Protein AF-A0A3M1IL14-F1 (afdb_monomer)

Solvent-accessible surface area (backbone atoms only — not comparable to full-atom values): 8555 Å² total; per-residue (Å²): 128,77,65,49,51,73,67,54,33,52,51,50,54,54,58,46,39,41,70,36,54,54,51,48,52,54,51,51,51,52,48,63,74,44,19,88,78,49,58,75,66,21,55,36,73,76,36,74,67,42,44,52,55,49,48,57,53,50,50,48,53,40,40,18,45,41,27,70,78,64,58,65,48,46,62,54,66,52,81,49,63,41,83,90,32,47,64,33,58,53,18,33,55,44,79,85,54,51,96,89,44,54,58,49,24,58,59,5,21,37,88,73,9,21,38,40,46,19,37,53,43,55,44,39,43,55,48,68,59,48,50,60,53,53,50,51,52,49,48,53,54,47,49,66,53,46,50,54,50,68,72,58,43,85,80,79,77,121

Radius of gyration: 21.78 Å; Cα contacts (8 Å, |Δi|>4): 182; chains: 1; bounding box: 49×48×63 Å

Nearest PDB structures (foldseek):
  8jgv-assembly1_B  TM=1.665E-01  e=8.472E+00  Mus musculus

Sequence (158 aa):
MEPLSTIEIVGRILYQLTPVWISMAVVFTASITFKRRLGIYGRIFDSRIGMIGFALVTFWVFTAFYSGAFDLIATHDPLSQVSGMKNKVPGTPMRGATEADYPYFLLGGDNLGRDVFSRVVLGSGIVLSIAPLATLFGYIVGITLGLPAGYLGGKFDT

Mean predicted aligned error: 5.84 Å

Foldseek 3Di:
DDFDDPVVLVVVLVVLCVQLVVVLVVCVVVLQVCLVVPPPSSVLVVDPVSNVVVSVLSSLVRLQCCCPVPVSRAQDDQPDAAPPQEPFAARDFGDPDDPPGRGGLSRGAYRRRGRPRNCVSNVSNVCNVVVVVVVVVVCVVCCVVVVCCVVVVPPVVD

pLDDT: mean 91.51, std 7.7, range [55.56, 97.81]

Secondary structure (DSSP, 8-state):
-PPPPHHHHHHHHHHHTHHHHHHHHHHHHHHHHTGGGSTTGGGGGGSHHHHHHHHHHHHHHHHHHHHHHS--S-SS-TT---TT-TTPPTTEEPTT--TTS-SEETT-B-TTS-BHHHHHHHHHHHHHHHHHHHHHHHHHHHHHHHHHHHHSTTSS--

Structure (mmCIF, N/CA/C/O backbone):
data_AF-A0A3M1IL14-F1
#
_entry.id   AF-A0A3M1IL14-F1
#
loop_
_atom_site.group_PDB
_atom_site.id
_atom_site.type_symbol
_atom_site.label_atom_id
_atom_site.label_alt_id
_atom_site.label_comp_id
_atom_site.label_asym_id
_atom_site.label_entity_id
_atom_site.label_seq_id
_atom_site.pdbx_PDB_ins_code
_atom_site.Cartn_x
_atom_site.Cartn_y
_atom_site.Cartn_z
_atom_site.occupancy
_atom_site.B_iso_or_equiv
_atom_site.auth_seq_id
_atom_site.auth_comp_id
_atom_site.auth_asym_id
_atom_site.auth_atom_id
_atom_site.pdbx_PDB_model_num
ATOM 1 N N . MET A 1 1 ? 14.151 -1.793 -26.969 1.00 77.06 1 MET A N 1
ATOM 2 C CA . MET A 1 1 ? 12.729 -1.825 -26.575 1.00 77.06 1 MET A CA 1
ATOM 3 C C . MET A 1 1 ? 12.269 -0.390 -26.438 1.00 77.06 1 MET A C 1
ATOM 5 O O . MET A 1 1 ? 13.027 0.405 -25.892 1.00 77.06 1 MET A O 1
ATOM 9 N N . GLU A 1 2 ? 11.098 -0.061 -26.970 1.00 85.19 2 GLU A N 1
ATOM 10 C CA . GLU A 1 2 ? 10.494 1.265 -26.799 1.00 85.19 2 GLU A CA 1
ATOM 11 C C . GLU A 1 2 ? 9.931 1.425 -25.373 1.00 85.19 2 GLU A C 1
ATOM 13 O O . GLU A 1 2 ? 9.596 0.413 -24.740 1.00 85.19 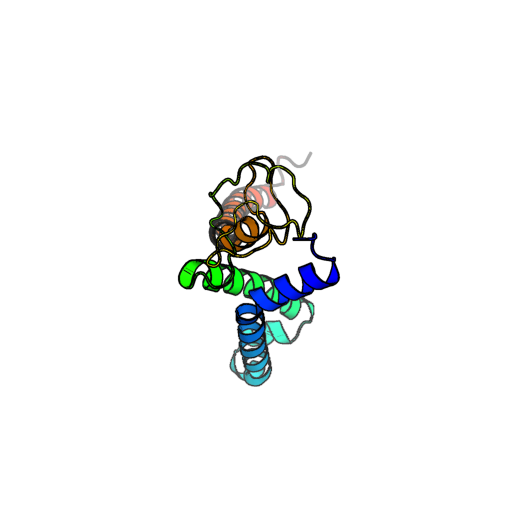2 GLU A O 1
ATOM 18 N N . PRO A 1 3 ? 9.842 2.659 -24.842 1.00 89.44 3 PRO A N 1
ATOM 19 C CA . PRO A 1 3 ? 9.135 2.935 -23.595 1.00 89.44 3 PRO A CA 1
ATOM 20 C C . PRO A 1 3 ? 7.650 2.572 -23.691 1.00 89.44 3 PRO A C 1
ATOM 22 O O . PRO A 1 3 ? 7.032 2.721 -24.744 1.00 89.44 3 PRO A O 1
ATOM 25 N N . LEU A 1 4 ? 7.070 2.136 -22.575 1.00 92.62 4 LEU A N 1
ATOM 26 C CA . LEU A 1 4 ? 5.638 1.845 -22.497 1.00 92.62 4 LEU A CA 1
ATOM 27 C C . LEU A 1 4 ? 4.801 3.127 -22.546 1.00 92.62 4 LEU A C 1
ATOM 29 O O . LEU A 1 4 ? 5.154 4.147 -21.952 1.00 92.62 4 LEU A O 1
ATOM 33 N N . SER A 1 5 ? 3.638 3.040 -23.185 1.00 94.88 5 SER A N 1
ATOM 34 C CA . SER A 1 5 ? 2.600 4.064 -23.088 1.00 94.88 5 SER A CA 1
ATOM 35 C C . SER A 1 5 ? 1.938 4.062 -21.705 1.00 94.88 5 SER A C 1
ATOM 37 O O . SER A 1 5 ? 1.932 3.061 -20.987 1.00 94.88 5 SER A O 1
ATOM 39 N N . THR A 1 6 ? 1.292 5.170 -21.336 1.00 93.19 6 THR A N 1
ATOM 40 C CA . THR A 1 6 ? 0.576 5.296 -20.054 1.00 93.19 6 THR A CA 1
ATOM 41 C C . THR A 1 6 ? -0.465 4.193 -19.846 1.00 93.19 6 THR A C 1
ATOM 43 O O . THR A 1 6 ? -0.595 3.669 -18.741 1.00 93.19 6 THR A O 1
ATOM 46 N N . ILE A 1 7 ? -1.189 3.813 -20.903 1.00 95.44 7 ILE A N 1
ATOM 47 C CA . ILE A 1 7 ? -2.220 2.767 -20.835 1.00 95.44 7 ILE A CA 1
ATOM 48 C C . ILE A 1 7 ? -1.580 1.407 -20.546 1.00 95.44 7 ILE A C 1
ATOM 50 O O . ILE A 1 7 ? -2.090 0.656 -19.718 1.00 95.44 7 ILE A O 1
ATOM 54 N N . GLU A 1 8 ? -0.442 1.102 -21.169 1.00 94.38 8 GLU A N 1
ATOM 55 C CA . GLU A 1 8 ? 0.279 -0.152 -20.932 1.00 94.38 8 GLU A CA 1
ATOM 56 C C . GLU A 1 8 ? 0.895 -0.205 -19.535 1.00 94.38 8 GLU A C 1
ATOM 58 O O . GLU A 1 8 ? 0.860 -1.258 -18.900 1.00 94.38 8 GLU A O 1
ATOM 63 N N . ILE A 1 9 ? 1.418 0.918 -19.029 1.00 94.38 9 ILE A N 1
ATOM 64 C CA . ILE A 1 9 ? 1.933 1.014 -17.656 1.00 94.38 9 ILE A CA 1
ATOM 65 C C . ILE A 1 9 ? 0.810 0.702 -16.666 1.00 94.38 9 ILE A C 1
ATOM 67 O O . ILE A 1 9 ? 0.954 -0.184 -15.824 1.00 94.38 9 ILE A O 1
ATOM 71 N N . VAL A 1 10 ? -0.327 1.391 -16.792 1.00 95.31 10 VAL A N 1
ATOM 72 C CA . VAL A 1 10 ? -1.484 1.179 -15.912 1.00 95.31 10 VAL A CA 1
ATOM 73 C C . VAL A 1 10 ? -2.006 -0.250 -16.045 1.00 95.31 10 VAL A C 1
ATOM 75 O O . VAL A 1 10 ? -2.238 -0.905 -15.032 1.00 95.31 10 VAL A O 1
ATOM 78 N N . GLY A 1 11 ? -2.130 -0.770 -17.267 1.00 96.56 11 GLY A N 1
ATOM 79 C CA . GLY A 1 11 ? -2.576 -2.140 -17.518 1.00 96.56 11 GLY A CA 1
ATOM 80 C C . GLY A 1 11 ? -1.678 -3.184 -16.853 1.00 96.56 11 GLY A C 1
ATOM 81 O O . GLY A 1 11 ? -2.178 -4.095 -16.198 1.00 96.56 11 GLY A O 1
ATOM 82 N N . ARG A 1 12 ? -0.353 -3.020 -16.943 1.00 95.25 12 ARG A N 1
ATOM 83 C CA . ARG A 1 12 ? 0.619 -3.909 -16.292 1.00 95.25 12 ARG A CA 1
ATOM 84 C C . ARG A 1 12 ? 0.578 -3.810 -14.771 1.00 95.25 12 ARG A C 1
ATOM 86 O O . ARG A 1 12 ? 0.621 -4.843 -14.114 1.00 95.25 12 ARG A O 1
ATOM 93 N N . ILE A 1 13 ? 0.443 -2.607 -14.209 1.00 95.69 13 ILE A N 1
ATOM 94 C CA . ILE A 1 13 ? 0.282 -2.421 -12.757 1.00 95.69 13 ILE A CA 1
ATOM 95 C C . ILE A 1 13 ? -0.996 -3.115 -12.267 1.00 95.69 13 ILE A C 1
ATOM 97 O O . ILE A 1 13 ? -0.968 -3.838 -11.273 1.00 95.69 13 ILE A O 1
ATOM 101 N N . LEU A 1 14 ? -2.114 -2.934 -12.976 1.00 96.12 14 LEU A N 1
ATOM 102 C CA . LEU A 1 14 ? -3.379 -3.586 -12.636 1.00 96.12 14 LEU A CA 1
ATOM 103 C C . LEU A 1 14 ? -3.274 -5.110 -12.731 1.00 96.12 14 LEU A C 1
ATOM 105 O O . LEU A 1 14 ? -3.788 -5.800 -11.852 1.00 96.12 14 LEU A O 1
ATOM 109 N N . TYR A 1 15 ? -2.581 -5.620 -13.753 1.00 95.62 15 TYR A N 1
ATOM 110 C CA . TYR A 1 15 ? -2.311 -7.046 -13.915 1.00 95.62 15 TYR A CA 1
ATOM 111 C C . TYR A 1 15 ? -1.463 -7.604 -12.764 1.00 95.62 15 TYR A C 1
ATOM 113 O O . TYR A 1 15 ? -1.812 -8.626 -12.176 1.00 95.62 15 TYR A O 1
ATOM 121 N N . GLN A 1 16 ? -0.400 -6.900 -12.379 1.00 95.06 16 GLN A N 1
ATOM 122 C CA . GLN A 1 16 ? 0.471 -7.299 -11.273 1.00 95.06 16 GLN A CA 1
ATOM 123 C C . GLN A 1 16 ? -0.282 -7.348 -9.932 1.00 95.06 16 GLN A C 1
ATOM 125 O O . GLN A 1 16 ? 0.002 -8.174 -9.071 1.00 95.06 16 GLN A O 1
ATOM 130 N N . LEU A 1 17 ? -1.290 -6.488 -9.766 1.00 96.62 17 LEU A N 1
ATOM 131 C CA . LEU A 1 17 ? -2.145 -6.425 -8.580 1.00 96.62 17 LEU A CA 1
ATOM 132 C C . LEU A 1 17 ? -3.369 -7.358 -8.643 1.00 96.62 17 LEU A C 1
ATOM 134 O O . LEU A 1 17 ? -4.190 -7.346 -7.728 1.00 96.62 17 LEU A O 1
ATOM 138 N N . THR A 1 18 ? -3.507 -8.204 -9.668 1.00 96.31 18 THR A N 1
ATOM 139 C CA . THR A 1 18 ? -4.605 -9.187 -9.766 1.00 96.31 18 THR A CA 1
ATOM 140 C C . THR A 1 18 ? -4.838 -10.032 -8.505 1.00 96.31 18 THR A C 1
ATOM 142 O O . THR A 1 18 ? -6.003 -10.116 -8.103 1.00 96.31 18 THR A O 1
ATOM 145 N N . PRO A 1 19 ? -3.827 -10.598 -7.806 1.00 96.62 19 PRO A N 1
ATOM 146 C CA . PRO A 1 19 ? -4.081 -11.349 -6.572 1.00 96.62 19 PRO A CA 1
ATOM 147 C C . PRO A 1 19 ? -4.699 -10.480 -5.465 1.00 96.62 19 PRO A C 1
ATOM 149 O O . PRO A 1 19 ? -5.553 -10.951 -4.707 1.00 96.62 19 PRO A O 1
ATOM 152 N N . VAL A 1 20 ? -4.335 -9.195 -5.407 1.00 97.44 20 VAL A N 1
ATOM 153 C CA . VAL A 1 20 ? -4.910 -8.216 -4.472 1.00 97.44 20 VAL A CA 1
ATOM 154 C C . VAL A 1 20 ? -6.369 -7.956 -4.823 1.00 97.44 20 VAL A C 1
ATOM 156 O O . VAL A 1 20 ? -7.234 -8.077 -3.958 1.00 97.44 20 VAL A O 1
ATOM 159 N N . TRP A 1 21 ? -6.663 -7.663 -6.093 1.00 97.25 21 TRP A N 1
ATOM 160 C CA . TRP A 1 21 ? -8.025 -7.380 -6.552 1.00 97.25 21 TRP A CA 1
ATOM 161 C C . TRP A 1 21 ? -8.972 -8.556 -6.330 1.00 97.25 21 TRP A C 1
ATOM 163 O O . TRP A 1 21 ? -10.082 -8.361 -5.834 1.00 97.25 21 TRP A O 1
ATOM 173 N N . ILE A 1 22 ? -8.527 -9.777 -6.639 1.00 97.19 22 ILE A N 1
ATOM 174 C CA . ILE A 1 22 ? -9.308 -11.000 -6.421 1.00 97.19 22 ILE A CA 1
ATOM 175 C C . ILE A 1 22 ? -9.598 -11.179 -4.928 1.00 97.19 22 ILE A C 1
ATOM 177 O O . ILE A 1 22 ? -10.749 -11.381 -4.543 1.00 97.19 22 ILE A O 1
ATOM 181 N N . SER A 1 23 ? -8.585 -11.041 -4.073 1.00 97.50 23 SER A N 1
ATOM 182 C CA . SER A 1 23 ? -8.747 -11.192 -2.622 1.00 97.50 23 SER A CA 1
ATOM 183 C C . SER A 1 23 ? -9.674 -10.141 -2.029 1.00 97.50 23 SER A C 1
ATOM 185 O O . SER A 1 23 ? -10.548 -10.461 -1.223 1.00 97.50 23 SER A O 1
ATOM 187 N N . MET A 1 24 ? -9.544 -8.892 -2.474 1.00 97.56 24 MET A N 1
ATOM 188 C CA . MET A 1 24 ? -10.457 -7.824 -2.091 1.00 97.56 24 MET A CA 1
ATOM 189 C C . MET A 1 24 ? -11.884 -8.123 -2.540 1.00 97.56 24 MET A C 1
ATOM 191 O O . MET A 1 24 ? -12.794 -7.982 -1.732 1.00 97.56 24 MET A O 1
ATOM 195 N N . ALA A 1 25 ? -12.097 -8.570 -3.779 1.00 97.56 25 ALA A N 1
ATOM 196 C CA . ALA A 1 25 ? -13.427 -8.912 -4.277 1.00 97.56 25 ALA A CA 1
ATOM 197 C C . ALA A 1 25 ? -14.067 -10.041 -3.455 1.00 97.56 25 ALA A C 1
ATOM 199 O O . ALA A 1 25 ? -15.234 -9.935 -3.070 1.00 97.56 25 ALA A O 1
ATOM 200 N N . VAL A 1 26 ? -13.297 -11.082 -3.122 1.00 97.75 26 VAL A N 1
ATOM 201 C CA . VAL A 1 26 ? -13.749 -12.193 -2.273 1.00 97.75 26 VAL A CA 1
ATOM 202 C C . VAL A 1 26 ? -14.124 -11.693 -0.879 1.00 97.75 26 VAL A C 1
ATOM 204 O O . VAL A 1 26 ? -15.235 -11.959 -0.416 1.00 97.75 26 VAL A O 1
ATOM 207 N N . VAL A 1 27 ? -13.245 -10.926 -0.226 1.00 96.50 27 VAL A N 1
ATOM 208 C CA . VAL A 1 27 ? -13.505 -10.394 1.119 1.00 96.50 27 VAL A CA 1
ATOM 209 C C . VAL A 1 27 ? -14.693 -9.444 1.115 1.00 96.50 27 VAL A C 1
ATOM 211 O O . VAL A 1 27 ? -15.582 -9.601 1.941 1.00 96.50 27 VAL A O 1
ATOM 214 N N . PHE A 1 28 ? -14.771 -8.498 0.180 1.00 96.31 28 PHE A N 1
ATOM 215 C CA . PHE A 1 28 ? -15.897 -7.566 0.098 1.00 96.31 28 PHE A CA 1
ATOM 216 C C . PHE A 1 28 ? -17.219 -8.290 -0.118 1.00 96.31 28 PHE A C 1
ATOM 218 O O . PHE A 1 28 ? -18.197 -7.987 0.564 1.00 96.31 28 PHE A O 1
ATOM 225 N N . THR A 1 29 ? -17.247 -9.265 -1.026 1.00 95.94 29 THR A N 1
ATOM 226 C CA . THR A 1 29 ? -18.454 -10.049 -1.295 1.00 95.94 29 THR A CA 1
ATOM 227 C C . THR A 1 29 ? -18.886 -10.798 -0.039 1.00 95.94 29 THR A C 1
ATOM 229 O O . THR A 1 29 ? -20.020 -10.638 0.406 1.00 95.94 29 THR A O 1
ATOM 232 N N . ALA A 1 30 ? -17.971 -11.533 0.602 1.00 95.06 30 ALA A N 1
ATOM 233 C CA . ALA A 1 30 ? -18.266 -12.252 1.837 1.00 95.06 30 ALA A CA 1
ATOM 234 C C . ALA A 1 30 ? -18.747 -11.305 2.951 1.00 95.06 30 ALA A C 1
ATOM 236 O O . ALA A 1 30 ? -19.772 -11.554 3.590 1.00 95.06 30 ALA A O 1
ATOM 237 N N . SER A 1 31 ? -18.059 -10.184 3.152 1.00 94.56 31 SER A N 1
ATOM 238 C CA . SER A 1 31 ? -18.379 -9.223 4.204 1.00 94.56 31 SER A CA 1
ATOM 239 C C . SER A 1 31 ? -19.727 -8.544 4.000 1.00 94.56 31 SER A C 1
ATOM 241 O O . SER A 1 31 ? -20.460 -8.365 4.970 1.00 94.56 31 SER A O 1
ATOM 243 N N . ILE A 1 32 ? -20.101 -8.225 2.758 1.00 94.12 32 ILE A N 1
ATOM 244 C CA . ILE A 1 32 ? -21.411 -7.648 2.435 1.00 94.12 32 ILE A CA 1
ATOM 245 C C . ILE A 1 32 ? -22.517 -8.698 2.594 1.00 94.12 32 ILE A C 1
ATOM 247 O O . ILE A 1 32 ? -23.543 -8.408 3.215 1.00 94.12 32 ILE A O 1
ATOM 251 N N . THR A 1 33 ? -22.319 -9.923 2.094 1.00 94.62 33 THR A N 1
ATOM 252 C CA . THR A 1 33 ? -23.319 -11.001 2.174 1.00 94.62 33 THR A CA 1
ATOM 253 C C . THR A 1 33 ? -23.604 -11.407 3.619 1.00 94.62 33 THR A C 1
ATOM 255 O O . THR A 1 33 ? -24.762 -11.577 4.005 1.00 94.62 33 THR A O 1
ATOM 258 N N . PHE A 1 34 ? -22.567 -11.513 4.453 1.00 93.88 34 PHE A N 1
ATOM 259 C CA . PHE A 1 34 ? -22.694 -11.953 5.842 1.00 93.88 34 PHE A CA 1
ATOM 260 C C . PHE A 1 34 ? -22.760 -10.805 6.855 1.00 93.88 34 PHE A C 1
ATOM 262 O O . PHE A 1 34 ? -22.760 -11.071 8.058 1.00 93.88 34 PHE A O 1
ATOM 269 N N . LYS A 1 35 ? -22.898 -9.541 6.422 1.00 92.81 35 LYS A N 1
ATOM 270 C CA . LYS A 1 35 ? -22.838 -8.373 7.324 1.00 92.81 35 LYS A CA 1
ATOM 271 C C . LYS A 1 35 ? -23.774 -8.462 8.531 1.00 92.81 35 LYS A C 1
ATOM 273 O O . LYS A 1 35 ? -23.393 -8.087 9.634 1.00 92.81 35 LYS A O 1
ATOM 278 N N . ARG A 1 36 ? -24.968 -9.046 8.359 1.00 90.38 36 ARG A N 1
ATOM 279 C CA . ARG A 1 36 ? -25.958 -9.227 9.441 1.00 90.38 36 ARG A CA 1
ATOM 280 C C . ARG A 1 36 ? -25.503 -10.202 10.535 1.00 90.38 36 ARG A C 1
ATOM 282 O O . ARG A 1 36 ? -26.010 -10.128 11.646 1.00 90.38 36 ARG A O 1
ATOM 289 N N . ARG A 1 37 ? -24.569 -11.113 10.235 1.00 92.69 37 ARG A N 1
ATOM 290 C CA . ARG A 1 37 ? -24.030 -12.110 11.179 1.00 92.69 37 ARG A CA 1
ATOM 291 C C . ARG A 1 37 ? -22.724 -11.671 11.846 1.00 92.69 37 ARG A C 1
ATOM 293 O O . ARG A 1 37 ? -22.348 -12.248 12.856 1.00 92.69 37 ARG A O 1
ATOM 300 N N . LEU A 1 38 ? -22.043 -10.659 11.305 1.00 88.81 38 LEU A N 1
ATOM 301 C CA . LEU A 1 38 ? -20.698 -10.244 11.732 1.00 88.81 38 LEU A CA 1
ATOM 302 C C . LEU A 1 38 ? -20.695 -9.161 12.831 1.00 88.81 38 LEU A C 1
ATOM 304 O O . LEU A 1 38 ? -19.646 -8.608 13.162 1.00 88.81 38 LEU A O 1
ATOM 308 N N . GLY A 1 39 ? -21.860 -8.830 13.400 1.00 90.75 39 GLY A N 1
ATOM 309 C CA . GLY A 1 39 ? -21.982 -7.894 14.519 1.00 90.75 39 GLY A CA 1
ATOM 310 C C . GLY A 1 39 ? -21.383 -6.517 14.215 1.00 90.75 39 GLY A C 1
ATOM 311 O O . GLY A 1 39 ? -21.790 -5.844 13.270 1.00 90.75 39 GLY A O 1
ATOM 312 N N . ILE A 1 40 ? -20.405 -6.088 15.023 1.00 89.56 40 ILE A N 1
ATOM 313 C CA . ILE A 1 40 ? -19.788 -4.754 14.919 1.00 89.56 40 ILE A CA 1
ATOM 314 C C . ILE A 1 40 ? -19.048 -4.573 13.590 1.00 89.56 40 ILE A C 1
ATOM 316 O O . ILE A 1 40 ? -19.149 -3.504 12.994 1.00 89.56 40 ILE A O 1
ATOM 320 N N . TYR A 1 41 ? -18.360 -5.610 13.106 1.00 90.19 41 TYR A N 1
ATOM 321 C CA . TYR A 1 41 ? -17.659 -5.573 11.822 1.00 90.19 41 TYR A CA 1
ATOM 322 C C . TYR A 1 41 ? -18.625 -5.319 10.659 1.00 90.19 41 TYR A C 1
ATOM 324 O O . TYR A 1 41 ? -18.356 -4.496 9.786 1.00 90.19 41 TYR A O 1
ATOM 332 N N . GLY A 1 42 ? -19.796 -5.964 10.690 1.00 90.44 42 GLY A N 1
ATOM 333 C CA . GLY A 1 42 ? -20.835 -5.789 9.675 1.00 90.44 42 GLY A CA 1
ATOM 334 C C . GLY A 1 42 ? -21.310 -4.340 9.527 1.00 90.44 42 GLY A C 1
ATOM 335 O O . GLY A 1 42 ? -21.620 -3.920 8.414 1.00 90.44 42 GLY A O 1
ATOM 336 N N . ARG A 1 43 ? -21.274 -3.550 10.613 1.00 91.62 43 ARG A N 1
ATOM 337 C CA . ARG A 1 43 ? -21.680 -2.132 10.608 1.00 91.62 43 ARG A CA 1
ATOM 338 C C . ARG A 1 43 ? -20.775 -1.240 9.759 1.00 91.62 43 ARG A C 1
ATOM 340 O O . ARG A 1 43 ? -21.224 -0.202 9.282 1.00 91.62 43 ARG A O 1
ATOM 347 N N . ILE A 1 44 ? -19.523 -1.638 9.516 1.00 92.81 44 ILE A N 1
ATOM 348 C CA . ILE A 1 44 ? -18.612 -0.901 8.621 1.00 92.81 44 ILE A CA 1
ATOM 349 C C . ILE A 1 44 ? -19.198 -0.839 7.200 1.00 92.81 44 ILE A C 1
ATOM 351 O O . ILE A 1 44 ? -19.069 0.177 6.518 1.00 92.81 44 ILE A O 1
ATOM 355 N N . PHE A 1 45 ? -19.914 -1.890 6.789 1.00 93.12 45 PHE A N 1
ATOM 356 C CA . PHE A 1 45 ? -20.539 -2.021 5.470 1.00 93.12 45 PHE A CA 1
ATOM 357 C C . PHE A 1 45 ? -21.928 -1.376 5.374 1.00 93.12 45 PHE A C 1
ATOM 359 O O . PHE A 1 45 ? -22.590 -1.488 4.341 1.00 93.12 45 PHE A O 1
ATOM 366 N N . ASP A 1 46 ? -22.378 -0.686 6.424 1.00 92.19 46 ASP A N 1
ATOM 367 C CA . ASP A 1 46 ? -23.581 0.150 6.373 1.00 92.19 46 ASP A CA 1
ATOM 368 C C . ASP A 1 46 ? -23.259 1.604 5.980 1.00 92.19 46 ASP A C 1
ATOM 370 O O . ASP A 1 46 ? -24.152 2.350 5.584 1.00 92.19 46 ASP A O 1
ATOM 374 N N . SER A 1 47 ? -21.979 2.005 6.016 1.00 94.25 47 SER A N 1
ATOM 375 C CA . SER A 1 47 ? -21.517 3.346 5.640 1.00 94.25 47 SER A CA 1
ATOM 376 C C . SER A 1 47 ? -20.548 3.309 4.460 1.00 94.25 47 SER A C 1
ATOM 378 O O . SER A 1 47 ? -19.583 2.545 4.445 1.00 94.25 47 SER A O 1
ATOM 380 N N . ARG A 1 48 ? -20.743 4.212 3.486 1.00 94.50 48 ARG A N 1
ATOM 381 C CA . ARG A 1 48 ? -19.822 4.380 2.343 1.00 94.50 48 ARG A CA 1
ATOM 382 C C . ARG A 1 48 ? -18.404 4.728 2.794 1.00 94.50 48 ARG A C 1
ATOM 384 O O . ARG A 1 48 ? -17.445 4.223 2.224 1.00 94.50 48 ARG A O 1
ATOM 391 N N . ILE A 1 49 ? -18.281 5.545 3.839 1.00 95.81 49 ILE A N 1
ATOM 392 C CA . ILE A 1 49 ? -16.986 5.963 4.390 1.00 95.81 49 ILE A CA 1
ATOM 393 C C . ILE A 1 49 ? -16.261 4.755 4.996 1.00 95.81 49 ILE A C 1
ATOM 395 O O . ILE A 1 49 ? -15.077 4.553 4.737 1.00 95.81 49 ILE A O 1
ATOM 399 N N . GLY A 1 50 ? -16.990 3.915 5.740 1.00 94.75 50 GLY A N 1
ATOM 400 C CA . GLY A 1 50 ? -16.452 2.683 6.319 1.00 94.75 50 GLY A CA 1
ATOM 401 C C . GLY A 1 50 ? -15.944 1.717 5.251 1.00 94.75 50 GLY A C 1
ATOM 402 O O . GLY A 1 50 ? -14.829 1.215 5.361 1.00 94.75 50 GLY A O 1
ATOM 403 N N . MET A 1 51 ? -16.712 1.524 4.175 1.00 95.88 51 MET A N 1
ATOM 404 C CA . MET A 1 51 ? -16.308 0.672 3.052 1.00 95.88 51 MET A CA 1
ATOM 405 C C . MET A 1 51 ? -15.059 1.187 2.329 1.00 95.88 51 MET A C 1
ATOM 407 O O . MET A 1 51 ? -14.187 0.387 2.004 1.00 95.88 51 MET A O 1
ATOM 411 N N . ILE A 1 52 ? -14.939 2.502 2.107 1.00 97.00 52 ILE A N 1
ATOM 412 C CA . ILE A 1 52 ? -13.744 3.095 1.482 1.00 97.00 52 ILE A CA 1
ATOM 413 C C . ILE A 1 52 ? -12.518 2.898 2.379 1.00 97.00 52 ILE A C 1
ATOM 415 O O . ILE A 1 52 ? -11.479 2.447 1.904 1.00 97.00 52 ILE A O 1
ATOM 419 N N . GLY A 1 53 ? -12.637 3.180 3.681 1.00 95.44 53 GLY A N 1
ATOM 420 C CA . GLY A 1 53 ? -11.545 2.959 4.632 1.00 95.44 53 GLY A CA 1
ATOM 421 C C . GLY A 1 53 ? -11.126 1.490 4.690 1.00 95.44 53 GLY A C 1
ATOM 422 O O . GLY A 1 53 ? -9.940 1.174 4.610 1.00 95.44 53 GLY A O 1
ATOM 423 N N . PHE A 1 54 ? -12.101 0.581 4.742 1.00 95.88 54 PHE A N 1
ATOM 424 C CA . PHE A 1 54 ? -11.845 -0.854 4.709 1.00 95.88 54 PHE A CA 1
ATOM 425 C C . PHE A 1 54 ? -11.159 -1.285 3.403 1.00 95.88 54 PHE A C 1
ATOM 427 O O . PHE A 1 54 ? -10.207 -2.062 3.456 1.00 95.88 54 PHE A O 1
ATOM 434 N N . ALA A 1 55 ? -11.569 -0.744 2.249 1.00 97.19 55 ALA A N 1
ATOM 435 C CA . ALA A 1 55 ? -10.930 -1.005 0.956 1.00 97.19 55 ALA A CA 1
ATOM 436 C C . ALA A 1 55 ? -9.462 -0.572 0.953 1.00 97.19 55 ALA A C 1
ATOM 438 O O . ALA A 1 55 ? -8.601 -1.345 0.552 1.00 97.19 55 ALA A O 1
ATOM 439 N N . LEU A 1 56 ? -9.166 0.637 1.437 1.00 96.44 56 LEU A N 1
ATOM 440 C CA . LEU A 1 56 ? -7.802 1.168 1.475 1.00 96.44 56 LEU A CA 1
ATOM 441 C C . LEU A 1 56 ? -6.887 0.329 2.371 1.00 96.44 56 LEU A C 1
ATOM 443 O O . LEU A 1 56 ? -5.777 -0.012 1.969 1.00 96.44 56 LEU A O 1
ATOM 447 N N . VAL A 1 57 ? -7.357 -0.032 3.568 1.00 95.38 57 VAL A N 1
ATOM 448 C CA . VAL A 1 57 ? -6.575 -0.854 4.501 1.00 95.38 57 VAL A CA 1
ATOM 449 C C . VAL A 1 57 ? -6.358 -2.251 3.925 1.00 95.38 57 VAL A C 1
ATOM 451 O O . VAL A 1 57 ? -5.224 -2.720 3.873 1.00 95.38 57 VAL A O 1
ATOM 454 N N . THR A 1 58 ? -7.418 -2.910 3.449 1.00 96.62 58 THR A N 1
ATOM 455 C CA . THR A 1 58 ? -7.299 -4.267 2.889 1.00 96.62 58 THR A CA 1
ATOM 456 C C . THR A 1 58 ? -6.461 -4.312 1.617 1.00 96.62 58 THR A C 1
ATOM 458 O O . THR A 1 58 ? -5.687 -5.251 1.458 1.00 96.62 58 THR A O 1
ATOM 461 N N . PHE A 1 59 ? -6.537 -3.292 0.758 1.00 97.81 59 PHE A N 1
ATOM 462 C CA . PHE A 1 59 ? -5.688 -3.171 -0.427 1.00 97.81 59 PHE A CA 1
ATOM 463 C C . PHE A 1 59 ? -4.205 -3.231 -0.059 1.00 97.81 59 PHE A C 1
ATOM 465 O O . PHE A 1 59 ? -3.468 -4.062 -0.591 1.00 97.81 59 PHE A O 1
ATOM 472 N N . TRP A 1 60 ? -3.765 -2.395 0.885 1.00 97.31 60 TRP A N 1
ATOM 473 C CA . TRP A 1 60 ? -2.363 -2.368 1.296 1.00 97.31 60 TRP A CA 1
ATOM 474 C C . TRP A 1 60 ? -1.960 -3.618 2.076 1.00 97.31 60 TRP A C 1
ATOM 476 O O . TRP A 1 60 ? -0.864 -4.122 1.857 1.00 97.31 60 TRP A O 1
ATOM 486 N N . VAL A 1 61 ? -2.837 -4.163 2.926 1.00 96.88 61 VAL A N 1
ATOM 487 C CA . VAL A 1 61 ? -2.572 -5.419 3.651 1.00 96.88 61 VAL A CA 1
ATOM 488 C C . VAL A 1 61 ? -2.345 -6.576 2.680 1.00 96.88 61 VAL A C 1
ATOM 490 O O . VAL A 1 61 ? -1.355 -7.291 2.813 1.00 96.88 61 VAL A O 1
ATOM 493 N N . PHE A 1 62 ? -3.206 -6.742 1.674 1.00 97.44 62 PHE A N 1
ATOM 494 C CA . PHE A 1 62 ? -3.021 -7.781 0.662 1.00 97.44 62 PHE A CA 1
ATOM 495 C C . PHE A 1 62 ? -1.810 -7.514 -0.227 1.00 97.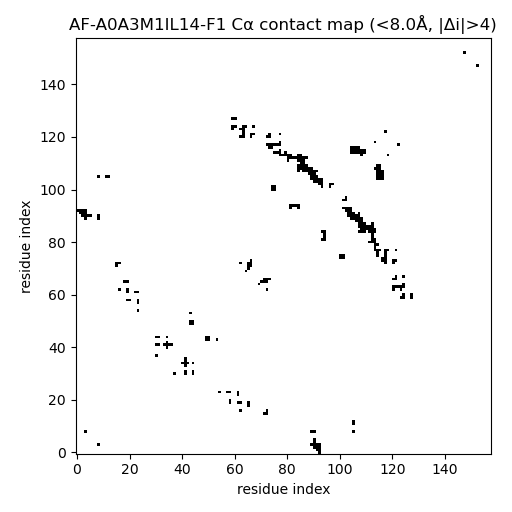44 62 PHE A C 1
ATOM 497 O O . PHE A 1 62 ? -1.075 -8.448 -0.531 1.00 97.44 62 PHE A O 1
ATOM 504 N N . THR A 1 63 ? -1.562 -6.258 -0.603 1.00 97.00 63 THR A N 1
ATOM 505 C CA . THR A 1 63 ? -0.369 -5.875 -1.374 1.00 97.00 63 THR A CA 1
ATOM 506 C C . THR A 1 63 ? 0.910 -6.258 -0.623 1.00 97.00 63 THR A C 1
ATOM 508 O O . THR A 1 63 ? 1.768 -6.944 -1.176 1.00 97.00 63 THR A O 1
ATOM 511 N N . ALA A 1 64 ? 1.013 -5.901 0.659 1.00 95.56 64 ALA A N 1
ATOM 512 C CA . ALA A 1 64 ? 2.147 -6.257 1.505 1.00 95.56 64 ALA A CA 1
ATOM 513 C C . ALA A 1 64 ? 2.273 -7.774 1.699 1.00 95.56 64 ALA A C 1
ATOM 515 O O . ALA A 1 64 ? 3.373 -8.316 1.625 1.00 95.56 64 ALA A O 1
ATOM 516 N N . PHE A 1 65 ? 1.153 -8.468 1.910 1.00 95.75 65 PHE A N 1
ATOM 517 C CA . PHE A 1 65 ? 1.132 -9.915 2.092 1.00 95.75 65 PHE A CA 1
ATOM 518 C C . PHE A 1 65 ? 1.610 -10.662 0.842 1.00 95.75 65 PHE A C 1
ATOM 520 O O . PHE A 1 65 ? 2.526 -11.473 0.930 1.00 95.75 65 PHE A O 1
ATOM 527 N N . TYR A 1 66 ? 1.049 -10.370 -0.332 1.00 95.94 66 TYR A N 1
ATOM 528 C CA . TYR A 1 66 ? 1.423 -11.054 -1.572 1.00 95.94 66 TYR A CA 1
ATOM 529 C C . TYR A 1 66 ? 2.823 -10.700 -2.055 1.00 95.94 66 TYR A C 1
ATOM 531 O O . TYR A 1 66 ? 3.510 -11.556 -2.608 1.00 95.94 66 TYR A O 1
ATOM 539 N N . SER A 1 67 ? 3.262 -9.463 -1.827 1.00 91.75 67 SER A N 1
ATOM 540 C CA . SER A 1 67 ? 4.622 -9.068 -2.165 1.00 91.75 67 SER A CA 1
ATOM 541 C C . SER A 1 67 ? 5.657 -9.635 -1.199 1.00 91.75 67 SER A C 1
ATOM 543 O O . SER A 1 67 ? 6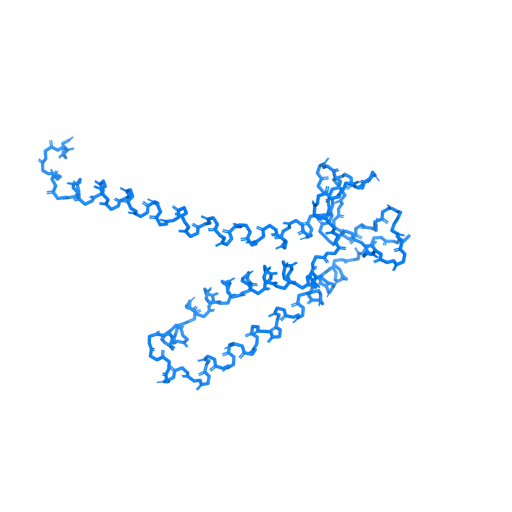.743 -9.977 -1.636 1.00 91.75 67 SER A O 1
ATOM 545 N N . GLY A 1 68 ? 5.353 -9.720 0.098 1.00 89.69 68 GLY A N 1
ATOM 546 C CA . GLY A 1 68 ? 6.308 -10.178 1.107 1.00 89.69 68 GLY A CA 1
ATOM 547 C C . GLY A 1 68 ? 6.354 -11.695 1.286 1.00 89.69 68 G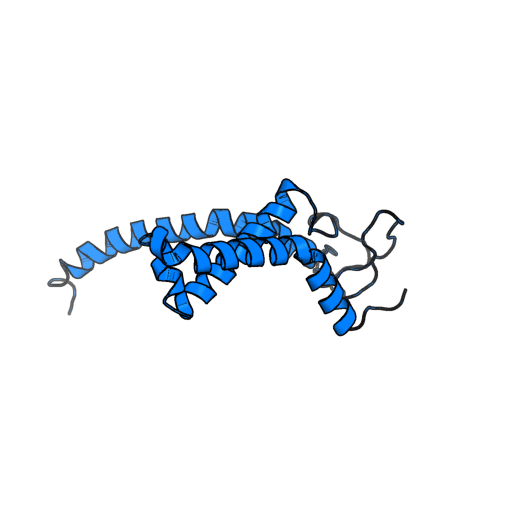LY A C 1
ATOM 548 O O . GLY A 1 68 ? 7.427 -12.247 1.494 1.00 89.69 68 GLY A O 1
ATOM 549 N N . ALA A 1 69 ? 5.206 -12.377 1.223 1.00 88.50 69 ALA A N 1
ATOM 550 C CA . ALA A 1 69 ? 5.120 -13.814 1.494 1.00 88.50 69 ALA A CA 1
ATOM 551 C C . ALA A 1 69 ? 5.254 -14.687 0.238 1.00 88.50 69 ALA A C 1
ATOM 553 O O . ALA A 1 69 ? 5.699 -15.826 0.345 1.00 88.50 69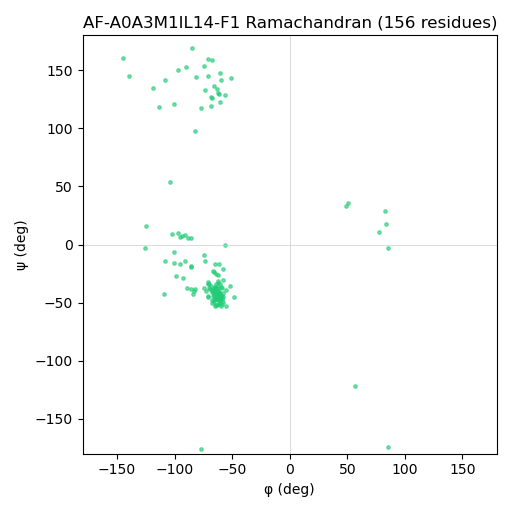 ALA A O 1
ATOM 554 N N . PHE A 1 70 ? 4.860 -14.175 -0.932 1.00 88.50 70 PHE A N 1
ATOM 555 C CA . PHE A 1 70 ? 4.808 -14.960 -2.172 1.00 88.50 70 PHE A CA 1
ATOM 556 C C . PHE A 1 70 ? 5.590 -14.347 -3.338 1.00 88.50 70 PHE A C 1
ATOM 558 O O . PHE A 1 70 ? 5.620 -14.952 -4.404 1.00 88.50 70 PHE A O 1
ATOM 565 N N . ASP A 1 71 ? 6.183 -13.162 -3.155 1.00 87.25 71 ASP A N 1
ATOM 566 C CA . ASP A 1 71 ? 6.924 -12.421 -4.188 1.00 87.25 71 ASP A CA 1
ATOM 567 C C . ASP A 1 71 ? 6.163 -12.287 -5.526 1.00 87.25 71 ASP A C 1
ATOM 569 O O . ASP A 1 71 ? 6.729 -12.303 -6.612 1.00 87.25 71 ASP A O 1
ATOM 573 N N . LEU A 1 72 ? 4.828 -12.185 -5.458 1.00 88.75 72 LEU A N 1
ATOM 574 C CA . LEU A 1 72 ? 3.971 -12.197 -6.654 1.00 88.75 72 LEU A CA 1
ATOM 575 C C . LEU A 1 72 ? 3.804 -10.819 -7.291 1.00 88.75 72 LEU A C 1
ATOM 577 O O . LEU A 1 72 ? 3.359 -10.728 -8.431 1.00 88.75 72 LEU A O 1
ATOM 581 N N . ILE A 1 73 ? 4.069 -9.748 -6.538 1.00 92.19 73 ILE A N 1
ATOM 582 C CA . ILE A 1 73 ? 3.756 -8.377 -6.961 1.00 92.19 73 ILE A CA 1
ATOM 583 C C . ILE A 1 73 ? 5.019 -7.596 -7.297 1.00 92.19 73 ILE A C 1
ATOM 585 O O . ILE A 1 73 ? 5.012 -6.881 -8.294 1.00 92.19 73 ILE A O 1
ATOM 589 N N . AL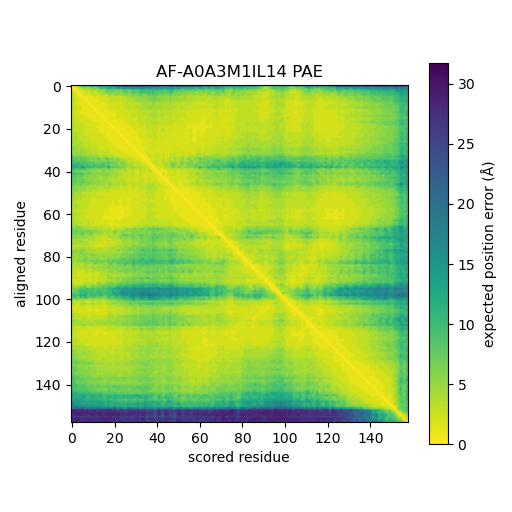A A 1 74 ? 6.090 -7.710 -6.510 1.00 91.38 74 ALA A N 1
ATOM 590 C CA . ALA A 1 74 ? 7.336 -7.023 -6.824 1.00 91.38 74 ALA A CA 1
ATOM 591 C C . ALA A 1 74 ? 7.863 -7.481 -8.194 1.00 91.38 74 ALA A C 1
ATOM 593 O O . ALA A 1 74 ? 7.725 -8.637 -8.577 1.00 91.38 74 ALA A O 1
ATOM 594 N N . THR A 1 75 ? 8.410 -6.539 -8.960 1.00 91.00 75 THR A N 1
ATOM 595 C CA . THR A 1 75 ? 8.947 -6.830 -10.304 1.00 91.00 75 THR A CA 1
ATOM 596 C C . THR A 1 75 ? 10.459 -7.002 -10.284 1.00 91.00 75 THR A C 1
ATOM 598 O O . THR A 1 75 ? 11.012 -7.687 -11.135 1.00 91.00 75 THR A O 1
ATOM 601 N N . HIS A 1 76 ? 11.116 -6.366 -9.317 1.00 91.25 76 HIS A N 1
ATOM 602 C CA . HIS A 1 76 ? 12.558 -6.349 -9.138 1.00 91.25 76 HIS A CA 1
ATOM 603 C C . HIS A 1 76 ? 12.882 -6.331 -7.643 1.00 91.25 76 HIS A C 1
ATOM 605 O O . HIS A 1 76 ? 12.071 -5.887 -6.825 1.00 91.25 76 HIS A O 1
ATOM 611 N N . ASP A 1 77 ? 14.106 -6.716 -7.289 1.00 90.12 77 ASP A N 1
ATOM 612 C CA . ASP A 1 77 ? 14.618 -6.503 -5.936 1.00 90.12 77 ASP A CA 1
ATOM 613 C C . ASP A 1 77 ? 14.649 -4.986 -5.622 1.00 90.12 77 ASP A C 1
ATOM 615 O O . ASP A 1 77 ? 15.309 -4.222 -6.341 1.00 90.12 77 ASP A O 1
ATOM 619 N N . PRO A 1 78 ? 13.974 -4.521 -4.550 1.00 88.56 78 PRO A N 1
ATOM 620 C CA . PRO A 1 78 ? 13.862 -3.102 -4.199 1.00 88.56 78 PRO A CA 1
ATOM 621 C C . PRO A 1 78 ? 15.195 -2.439 -3.824 1.00 88.56 78 PRO A C 1
ATOM 623 O O . PRO A 1 78 ? 15.273 -1.205 -3.766 1.00 88.56 78 PRO A O 1
ATOM 626 N N . LEU A 1 79 ? 16.229 -3.226 -3.513 1.00 90.88 79 LEU A N 1
ATOM 627 C CA . LEU A 1 79 ? 17.562 -2.739 -3.160 1.00 90.88 79 LEU A CA 1
ATOM 628 C C . LEU A 1 79 ? 18.553 -2.829 -4.323 1.00 90.88 79 LEU A C 1
ATOM 630 O O . LEU A 1 79 ? 19.588 -2.149 -4.283 1.00 90.88 79 LEU A O 1
ATOM 634 N N . SER A 1 80 ? 18.224 -3.599 -5.363 1.00 90.62 80 SER A N 1
ATOM 635 C CA . SER A 1 80 ? 19.048 -3.723 -6.561 1.00 90.62 80 SER A CA 1
ATOM 636 C C . SER A 1 80 ? 19.161 -2.382 -7.295 1.00 90.62 80 SER A C 1
ATOM 638 O O . SER A 1 80 ? 18.190 -1.643 -7.468 1.00 90.62 80 SER A O 1
ATOM 640 N N . GLN A 1 81 ? 20.387 -2.025 -7.683 1.00 90.31 81 GLN A N 1
ATOM 641 C CA . GLN A 1 81 ? 20.691 -0.770 -8.370 1.00 90.31 81 GLN A CA 1
ATOM 642 C C . GLN A 1 81 ? 21.153 -1.069 -9.788 1.00 90.31 81 GLN A C 1
ATOM 644 O O . GLN A 1 81 ? 22.191 -1.700 -9.990 1.00 90.31 81 GLN A O 1
ATOM 649 N N . VAL A 1 82 ? 20.407 -0.572 -10.772 1.00 88.44 82 VAL A N 1
ATOM 650 C CA . VAL A 1 82 ? 20.709 -0.790 -12.186 1.00 88.44 82 VAL A CA 1
ATOM 651 C C . VAL A 1 82 ? 21.401 0.443 -12.759 1.00 88.44 82 VAL A C 1
ATOM 653 O O . VAL A 1 82 ? 20.874 1.561 -12.755 1.00 88.44 82 VAL A O 1
ATOM 656 N N . SER A 1 83 ? 22.614 0.246 -13.279 1.00 87.00 83 SER A N 1
ATOM 657 C CA . SER A 1 83 ? 23.390 1.330 -13.884 1.00 87.00 83 SER A CA 1
ATOM 658 C C . SER A 1 83 ? 22.673 1.907 -15.111 1.00 87.00 83 SER A C 1
ATOM 660 O O . SER A 1 83 ? 22.234 1.182 -16.003 1.00 87.00 83 SER A O 1
ATOM 662 N N . GLY A 1 84 ? 22.550 3.235 -15.161 1.00 87.94 84 GLY A N 1
ATOM 663 C CA . GLY A 1 84 ? 21.840 3.946 -16.229 1.00 87.94 84 GLY A CA 1
ATOM 664 C C . GLY A 1 84 ? 20.325 4.084 -16.029 1.00 87.94 84 GLY A C 1
ATOM 665 O O . GLY A 1 84 ? 19.694 4.778 -16.825 1.00 87.94 84 GLY A O 1
ATOM 666 N N . MET A 1 85 ? 19.757 3.512 -14.959 1.00 91.62 85 MET A N 1
ATOM 667 C CA . MET A 1 85 ? 18.329 3.641 -14.619 1.00 91.62 85 MET A CA 1
ATOM 668 C C . MET A 1 85 ? 18.023 4.760 -13.613 1.00 91.62 85 MET A C 1
ATOM 670 O O . MET A 1 85 ? 16.884 4.917 -13.182 1.00 91.62 85 MET A O 1
ATOM 674 N N . LYS A 1 86 ? 19.018 5.575 -13.248 1.00 92.75 86 LYS A N 1
ATOM 675 C CA . LYS A 1 86 ? 18.835 6.705 -12.325 1.00 92.75 86 LYS A CA 1
ATOM 676 C C . LYS A 1 86 ? 1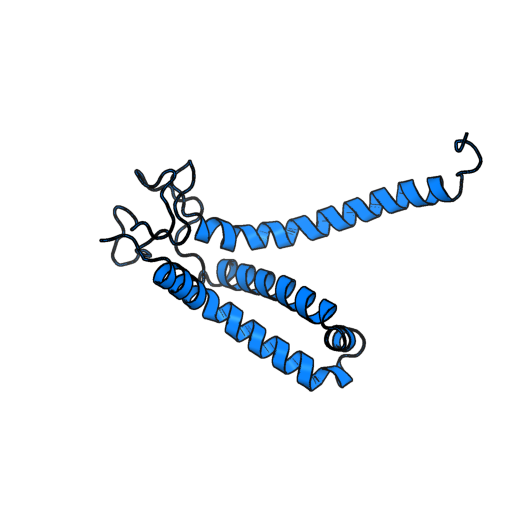7.851 7.731 -12.892 1.00 92.75 86 LYS A C 1
ATOM 678 O O . LYS A 1 86 ? 18.040 8.182 -14.023 1.00 92.75 86 LYS A O 1
ATOM 683 N N . ASN A 1 87 ? 16.854 8.118 -12.094 1.00 92.25 87 ASN A N 1
ATOM 684 C CA . ASN A 1 87 ? 15.842 9.134 -12.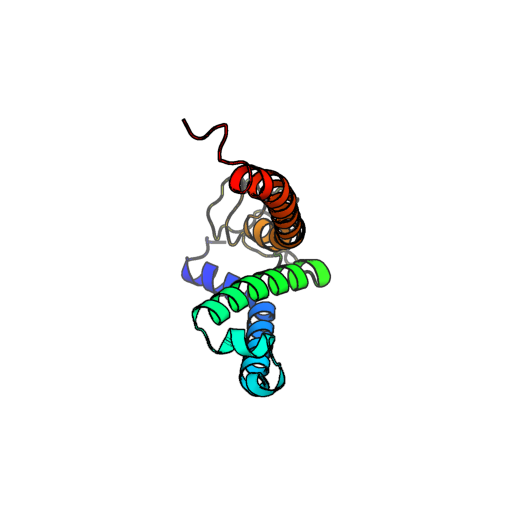423 1.00 92.25 87 ASN A CA 1
ATOM 685 C C . ASN A 1 87 ? 15.154 8.911 -13.774 1.00 92.25 87 ASN A C 1
ATOM 687 O O . ASN A 1 87 ? 14.868 9.854 -14.515 1.00 92.25 87 ASN A O 1
ATOM 691 N N . LYS A 1 88 ? 14.931 7.644 -14.128 1.00 92.69 88 LYS A N 1
ATOM 692 C CA . LYS A 1 88 ? 14.224 7.290 -15.354 1.00 92.69 88 LYS A CA 1
ATOM 693 C C . LYS A 1 88 ? 12.722 7.382 -15.152 1.00 92.69 88 LYS A C 1
ATOM 695 O O . LYS A 1 88 ? 12.206 7.052 -14.090 1.00 92.69 88 LYS A O 1
ATOM 700 N N . VAL A 1 89 ? 12.037 7.823 -16.202 1.00 93.31 89 VAL A N 1
ATOM 701 C CA . VAL A 1 89 ? 10.581 7.971 -16.205 1.00 93.31 89 VAL A CA 1
ATOM 702 C C . VAL A 1 89 ? 9.875 6.604 -16.127 1.00 93.31 89 VAL A C 1
ATOM 704 O O . VAL A 1 89 ? 10.484 5.577 -16.460 1.00 93.31 89 VAL A O 1
ATOM 707 N N . PRO A 1 90 ? 8.604 6.575 -15.692 1.00 94.44 90 PRO A N 1
ATOM 708 C CA . PRO A 1 90 ? 7.763 5.381 -15.734 1.00 94.44 90 PRO A CA 1
ATOM 709 C C . PRO A 1 90 ? 7.740 4.703 -17.108 1.00 94.44 90 PRO A C 1
ATOM 711 O O . PRO A 1 90 ? 7.762 5.375 -18.137 1.00 94.44 90 PRO A O 1
ATOM 714 N N . GLY A 1 91 ? 7.698 3.369 -17.124 1.00 91.19 91 GLY A N 1
ATOM 715 C CA . GLY A 1 91 ? 7.621 2.570 -18.351 1.00 91.19 91 GLY A CA 1
ATOM 716 C C . GLY A 1 91 ? 8.935 2.431 -19.120 1.00 91.19 91 GLY A C 1
ATOM 717 O O . GLY A 1 91 ? 8.930 1.959 -20.258 1.00 91.19 91 GLY A O 1
ATOM 718 N N . THR A 1 92 ? 10.064 2.831 -18.530 1.00 92.31 92 THR A N 1
ATOM 719 C CA . THR A 1 92 ? 11.379 2.670 -19.160 1.00 92.31 92 THR A CA 1
ATOM 720 C C . THR A 1 92 ? 11.827 1.207 -19.132 1.00 92.31 92 THR A C 1
ATOM 722 O O . THR A 1 92 ? 11.724 0.558 -18.089 1.00 92.31 92 THR A O 1
ATOM 725 N N . PRO A 1 93 ? 12.316 0.657 -20.259 1.00 91.25 93 PRO A N 1
ATOM 726 C CA . PRO A 1 93 ? 12.809 -0.713 -20.297 1.00 91.25 93 PRO A CA 1
ATOM 727 C C . PRO A 1 93 ? 14.056 -0.846 -19.426 1.00 91.25 93 PRO A C 1
ATOM 729 O O . PRO A 1 93 ? 14.947 0.010 -19.458 1.00 91.25 93 PRO A O 1
ATOM 732 N N . MET A 1 94 ? 14.120 -1.926 -18.655 1.00 87.81 94 MET A N 1
ATOM 733 C CA . MET A 1 94 ? 15.258 -2.208 -17.796 1.00 87.81 94 MET A CA 1
ATOM 734 C C . MET A 1 94 ? 16.480 -2.527 -18.663 1.00 87.81 94 MET A C 1
ATOM 736 O O . MET A 1 94 ? 16.467 -3.379 -19.555 1.00 87.81 94 MET A O 1
ATOM 740 N N . ARG A 1 95 ? 17.569 -1.803 -18.412 1.00 82.75 95 ARG A N 1
ATOM 741 C CA . ARG A 1 95 ? 18.813 -1.964 -19.160 1.00 82.75 95 ARG A CA 1
ATOM 742 C C . ARG A 1 95 ? 19.543 -3.220 -18.688 1.00 82.75 95 ARG A C 1
ATOM 744 O O . ARG A 1 95 ? 19.984 -3.276 -17.547 1.00 82.75 95 ARG A O 1
ATOM 751 N N . GLY A 1 96 ? 19.711 -4.180 -19.595 1.00 81.19 96 GLY A N 1
ATOM 752 C CA . GLY A 1 96 ? 20.363 -5.458 -19.296 1.00 81.19 96 GLY A CA 1
ATOM 753 C C . GLY A 1 96 ? 19.437 -6.507 -18.678 1.00 81.19 96 GLY A C 1
ATOM 754 O O . GLY A 1 96 ? 19.953 -7.455 -18.101 1.00 81.19 96 GLY A O 1
ATOM 755 N N . ALA A 1 97 ? 18.113 -6.342 -18.797 1.00 79.94 97 ALA A N 1
ATOM 756 C CA . ALA A 1 97 ? 17.151 -7.361 -18.385 1.00 79.94 97 ALA A CA 1
ATOM 757 C C . ALA A 1 97 ? 17.432 -8.692 -19.095 1.00 79.94 97 ALA A C 1
ATOM 759 O O . ALA A 1 97 ? 17.568 -8.730 -20.324 1.00 79.94 97 ALA A O 1
ATOM 760 N N . THR A 1 98 ? 17.522 -9.767 -18.318 1.00 79.31 98 THR A N 1
ATOM 761 C CA . THR A 1 98 ? 17.536 -11.135 -18.841 1.00 79.31 98 THR A CA 1
ATOM 762 C C . THR A 1 98 ? 16.105 -11.632 -19.057 1.00 79.31 98 THR A C 1
ATOM 764 O O . THR A 1 98 ? 15.155 -10.996 -18.610 1.00 79.31 98 THR A O 1
ATOM 767 N N . GLU A 1 99 ? 15.913 -12.770 -19.735 1.00 75.06 99 GLU A N 1
ATOM 768 C CA . GLU A 1 99 ? 14.560 -13.323 -19.954 1.00 75.06 99 GLU A CA 1
ATOM 769 C C . GLU A 1 99 ? 13.822 -13.688 -18.653 1.00 75.06 99 GLU A C 1
ATOM 771 O O . GLU A 1 99 ? 12.602 -13.839 -18.665 1.00 75.06 99 GLU A O 1
ATOM 776 N N . ALA A 1 100 ? 14.546 -13.814 -17.536 1.00 80.31 100 ALA A N 1
ATOM 777 C CA . ALA A 1 100 ? 13.974 -14.069 -16.218 1.00 80.31 100 ALA A CA 1
ATOM 778 C C . ALA A 1 100 ? 13.526 -12.790 -15.486 1.00 80.31 100 ALA A C 1
ATOM 780 O O . ALA A 1 100 ? 12.742 -12.881 -14.543 1.00 80.31 100 ALA A O 1
ATOM 781 N N . ASP A 1 101 ? 14.009 -11.615 -15.903 1.00 84.06 101 ASP A N 1
ATOM 782 C CA . ASP A 1 101 ? 13.726 -10.347 -15.234 1.00 84.06 101 ASP A CA 1
ATOM 783 C C . ASP A 1 101 ? 12.474 -9.679 -15.803 1.00 84.06 101 ASP A C 1
ATOM 785 O O . ASP A 1 101 ? 12.133 -9.807 -16.984 1.00 84.06 101 ASP A O 1
ATOM 789 N N . TYR A 1 102 ? 11.802 -8.881 -14.974 1.00 89.25 102 TYR A N 1
ATOM 790 C CA . TYR A 1 102 ? 10.702 -8.068 -15.466 1.00 89.25 102 TYR A CA 1
ATOM 791 C C . TYR A 1 102 ? 11.239 -6.966 -16.407 1.00 89.25 102 TYR A C 1
ATOM 793 O O . TYR A 1 102 ? 12.100 -6.179 -16.028 1.00 89.25 102 TYR A O 1
ATOM 801 N N . PRO A 1 103 ? 10.726 -6.825 -17.641 1.00 89.75 103 PRO A N 1
ATOM 802 C CA . PRO A 1 103 ? 11.426 -6.054 -18.673 1.00 89.75 103 PRO A CA 1
ATOM 803 C C . PRO A 1 103 ? 11.386 -4.523 -18.507 1.00 89.75 103 PRO A C 1
ATOM 805 O O . PRO A 1 103 ? 12.067 -3.815 -19.250 1.00 89.75 103 PRO A O 1
ATOM 808 N N . TYR A 1 104 ? 10.595 -3.980 -17.576 1.00 92.50 104 TYR A N 1
ATOM 809 C CA . TYR A 1 104 ? 10.355 -2.536 -17.445 1.00 92.50 104 TYR A CA 1
ATOM 810 C C . TYR A 1 104 ? 10.322 -2.061 -15.994 1.00 92.50 104 TYR A C 1
ATOM 812 O O . TYR A 1 104 ? 9.738 -2.710 -15.132 1.00 92.50 104 TYR A O 1
ATOM 820 N N . PHE A 1 105 ? 10.816 -0.849 -15.749 1.00 93.88 105 PHE A N 1
ATOM 821 C CA . PHE A 1 105 ? 10.554 -0.125 -14.507 1.00 93.88 105 PHE A CA 1
ATOM 822 C C . PHE A 1 105 ? 9.190 0.563 -14.614 1.00 93.88 105 PHE A C 1
ATOM 824 O O . PHE A 1 105 ? 9.062 1.636 -15.212 1.00 93.88 105 PHE A O 1
ATOM 831 N N . LEU A 1 106 ? 8.150 -0.062 -14.052 1.00 94.12 106 LEU A N 1
ATOM 832 C CA . LEU A 1 106 ? 6.756 0.377 -14.211 1.00 94.12 106 LEU A CA 1
ATOM 833 C C . LEU A 1 106 ? 6.539 1.819 -13.740 1.00 94.12 106 LEU A C 1
ATOM 835 O O . LEU A 1 106 ? 5.933 2.607 -14.460 1.00 94.12 106 LEU A O 1
ATOM 839 N N . LEU A 1 107 ? 7.084 2.178 -12.575 1.00 95.50 107 LEU A N 1
ATOM 840 C CA . LEU A 1 107 ? 7.031 3.540 -12.024 1.00 95.50 107 LEU A CA 1
ATOM 841 C C . LEU A 1 107 ? 8.345 4.316 -12.193 1.00 95.50 107 LEU A C 1
ATOM 843 O O . LEU A 1 107 ? 8.484 5.417 -11.664 1.00 95.50 107 LEU A O 1
ATOM 847 N N . GLY A 1 108 ? 9.289 3.770 -12.959 1.00 94.12 108 GLY A N 1
ATOM 848 C CA . GLY A 1 108 ? 10.578 4.396 -13.214 1.00 94.12 108 GLY A CA 1
ATOM 849 C C . GLY A 1 108 ? 11.615 4.104 -12.133 1.00 94.12 108 GLY A C 1
ATOM 850 O O . GLY A 1 108 ? 11.410 3.286 -11.235 1.00 94.12 108 GLY A O 1
ATOM 851 N N . GLY A 1 109 ? 12.767 4.755 -12.276 1.00 94.69 109 GLY A N 1
ATOM 852 C CA . GLY A 1 109 ? 13.921 4.566 -11.404 1.00 94.69 109 GLY A CA 1
ATOM 853 C C . GLY A 1 109 ? 14.148 5.760 -10.488 1.00 94.69 109 GLY A C 1
ATOM 854 O O . GLY A 1 109 ? 14.011 6.906 -10.915 1.00 94.69 109 GLY A O 1
ATOM 855 N N . ASP A 1 110 ? 14.534 5.502 -9.241 1.00 93.81 110 ASP A N 1
ATOM 856 C CA . ASP A 1 110 ? 14.880 6.559 -8.287 1.00 93.81 110 ASP A CA 1
ATOM 857 C C . ASP A 1 110 ? 16.287 7.159 -8.530 1.00 93.81 110 ASP A C 1
ATOM 859 O O . ASP A 1 110 ? 17.002 6.792 -9.469 1.00 93.81 110 ASP A O 1
ATOM 863 N N . ASN A 1 111 ? 16.722 8.073 -7.651 1.00 93.31 111 ASN A N 1
ATOM 864 C CA . ASN A 1 111 ? 18.045 8.719 -7.707 1.00 93.31 111 ASN A CA 1
ATOM 865 C C . ASN A 1 111 ? 19.230 7.732 -7.669 1.00 93.31 111 ASN A C 1
ATOM 867 O O . ASN A 1 111 ? 20.347 8.071 -8.072 1.00 93.31 111 ASN A O 1
ATOM 871 N N . LEU A 1 112 ? 19.008 6.520 -7.166 1.00 92.38 112 LEU A N 1
ATOM 872 C CA . LEU A 1 112 ? 20.009 5.468 -7.030 1.00 92.38 112 LEU A CA 1
ATOM 873 C C . LEU A 1 112 ? 19.901 4.426 -8.155 1.00 92.38 112 LEU A C 1
ATOM 875 O O . LEU A 1 112 ? 20.796 3.598 -8.293 1.00 92.38 112 LEU A O 1
ATOM 879 N N . GLY A 1 113 ? 18.873 4.514 -9.004 1.00 91.56 113 GLY A N 1
ATOM 880 C CA . GLY A 1 113 ? 18.627 3.584 -10.104 1.00 91.56 113 GLY A CA 1
ATOM 881 C C . GLY A 1 113 ? 17.914 2.309 -9.662 1.00 91.56 113 GLY A C 1
ATOM 882 O O . GLY A 1 113 ? 18.139 1.258 -10.258 1.00 91.56 113 GLY A O 1
ATOM 883 N N . ARG A 1 114 ? 17.097 2.393 -8.606 1.00 93.75 114 ARG A N 1
ATOM 884 C CA . ARG A 1 114 ? 16.266 1.292 -8.093 1.00 93.75 114 ARG A CA 1
ATOM 885 C C . ARG A 1 114 ? 14.849 1.408 -8.634 1.00 93.75 114 ARG A C 1
ATOM 887 O O . ARG A 1 114 ? 14.373 2.525 -8.845 1.00 93.75 114 ARG A O 1
ATOM 894 N N . ASP A 1 115 ? 14.172 0.277 -8.800 1.00 94.94 115 ASP A N 1
ATOM 895 C CA . ASP A 1 115 ? 12.784 0.250 -9.266 1.00 94.94 115 ASP A CA 1
ATOM 896 C C . ASP A 1 115 ? 11.823 0.840 -8.219 1.00 94.94 115 ASP A C 1
ATOM 898 O O . ASP A 1 115 ? 11.695 0.340 -7.099 1.00 94.94 115 ASP A O 1
ATOM 902 N N . VAL A 1 116 ? 11.120 1.913 -8.586 1.00 95.81 116 VAL A N 1
ATOM 903 C CA . VAL A 1 116 ? 10.196 2.617 -7.684 1.00 95.81 116 VAL A CA 1
ATOM 904 C C . VAL A 1 116 ? 8.969 1.764 -7.364 1.00 95.81 116 VAL A C 1
ATOM 906 O O . VAL A 1 116 ? 8.484 1.799 -6.233 1.00 95.81 116 VAL A O 1
ATOM 909 N N . PHE A 1 117 ? 8.474 0.976 -8.323 1.00 96.31 117 PHE A N 1
ATOM 910 C CA . PHE A 1 117 ? 7.269 0.168 -8.131 1.00 96.31 117 PHE A CA 1
ATOM 911 C C . PHE A 1 117 ? 7.465 -0.877 -7.030 1.00 96.31 117 PHE A C 1
ATOM 913 O O . PHE A 1 117 ? 6.716 -0.898 -6.051 1.00 96.31 117 PHE A O 1
ATOM 920 N N . SER A 1 118 ? 8.529 -1.670 -7.127 1.00 94.62 118 SER A N 1
ATOM 921 C CA . SER A 1 118 ? 8.847 -2.706 -6.143 1.00 94.62 118 SER A CA 1
ATOM 922 C C . SER A 1 118 ? 9.145 -2.105 -4.767 1.00 94.62 118 SER A C 1
ATOM 924 O O . SER A 1 118 ? 8.737 -2.663 -3.748 1.00 94.62 118 SER A O 1
ATOM 926 N N . ARG A 1 119 ? 9.752 -0.909 -4.707 1.00 94.81 119 ARG A N 1
ATOM 927 C CA . ARG A 1 119 ? 9.960 -0.182 -3.443 1.00 94.81 119 ARG A CA 1
ATOM 928 C C . ARG A 1 119 ? 8.661 0.266 -2.776 1.00 94.81 119 ARG A C 1
ATOM 930 O O . ARG A 1 119 ? 8.575 0.202 -1.552 1.00 94.81 119 ARG A O 1
ATOM 937 N N . VAL A 1 120 ? 7.666 0.715 -3.541 1.00 95.38 120 VAL A N 1
ATOM 938 C CA . VAL A 1 120 ? 6.352 1.097 -2.995 1.00 95.38 120 VAL A CA 1
ATOM 939 C C . VAL A 1 120 ? 5.620 -0.131 -2.459 1.00 95.38 120 VAL A C 1
ATOM 941 O O . VAL A 1 120 ? 5.128 -0.115 -1.331 1.00 95.38 120 VAL A O 1
ATOM 944 N N . VAL A 1 121 ? 5.583 -1.208 -3.243 1.00 95.44 121 VAL A N 1
ATOM 945 C CA . VAL A 1 121 ? 4.866 -2.437 -2.891 1.00 95.44 121 VAL A CA 1
ATOM 946 C C . VAL A 1 121 ? 5.497 -3.104 -1.663 1.00 95.44 121 VAL A C 1
ATOM 948 O O . VAL A 1 121 ? 4.800 -3.318 -0.672 1.00 95.44 121 VAL A O 1
ATOM 951 N N . LEU A 1 122 ? 6.808 -3.362 -1.661 1.00 94.56 122 LEU A N 1
ATOM 952 C CA . LEU A 1 122 ? 7.484 -3.995 -0.518 1.00 94.56 122 LEU A CA 1
ATOM 953 C C . LEU A 1 122 ? 7.595 -3.055 0.688 1.00 94.56 122 LEU A C 1
ATOM 955 O O . LEU A 1 122 ? 7.466 -3.485 1.834 1.00 94.56 122 LEU A O 1
ATOM 959 N N . GLY A 1 123 ? 7.762 -1.752 0.448 1.00 93.50 123 GLY A N 1
ATOM 960 C CA . GLY A 1 123 ? 7.773 -0.740 1.504 1.00 93.50 123 GLY A CA 1
ATOM 961 C C . GLY A 1 123 ? 6.437 -0.617 2.241 1.00 93.50 123 GLY A C 1
ATOM 962 O O . GLY A 1 123 ? 6.423 -0.247 3.416 1.00 93.50 123 GLY A O 1
ATOM 963 N N . SER A 1 124 ? 5.319 -0.977 1.602 1.00 94.69 124 SER A N 1
ATOM 964 C CA . SER A 1 124 ? 3.995 -0.904 2.228 1.00 94.69 124 SER A CA 1
ATOM 965 C C . SER A 1 124 ? 3.876 -1.765 3.493 1.00 94.69 124 SER A C 1
ATOM 967 O O . SER A 1 124 ? 3.289 -1.315 4.475 1.00 94.69 124 SER A O 1
ATOM 969 N N . GLY A 1 125 ? 4.501 -2.949 3.534 1.00 93.88 125 GLY A N 1
ATOM 970 C CA . GLY A 1 125 ? 4.499 -3.822 4.716 1.00 93.88 125 GLY A CA 1
ATOM 971 C C . GLY A 1 125 ? 5.227 -3.213 5.918 1.00 93.88 125 GLY A C 1
ATOM 972 O O . GLY A 1 125 ? 4.770 -3.324 7.059 1.00 93.88 125 GLY A O 1
ATOM 973 N N . ILE A 1 126 ? 6.316 -2.484 5.657 1.00 93.50 126 ILE A N 1
ATOM 974 C CA . ILE A 1 126 ? 7.044 -1.726 6.682 1.00 93.50 126 ILE A CA 1
ATOM 975 C C . ILE A 1 126 ? 6.141 -0.623 7.249 1.00 93.50 126 ILE A C 1
ATOM 977 O O . ILE A 1 126 ? 6.003 -0.498 8.466 1.00 93.50 126 ILE A O 1
ATOM 981 N N . VAL A 1 127 ? 5.468 0.141 6.382 1.00 95.19 127 VAL A N 1
ATOM 982 C CA . VAL A 1 127 ? 4.554 1.218 6.802 1.00 95.19 127 VAL A CA 1
ATOM 983 C C . VAL A 1 127 ? 3.372 0.668 7.600 1.00 95.19 127 VAL A C 1
ATOM 985 O O . VAL A 1 127 ? 3.040 1.223 8.646 1.00 95.19 127 VAL A O 1
ATOM 988 N N . LEU A 1 128 ? 2.777 -0.445 7.165 1.00 95.06 128 LEU A N 1
ATOM 989 C CA . LEU A 1 128 ? 1.676 -1.107 7.873 1.00 95.06 128 LEU A CA 1
ATOM 990 C C . LEU A 1 128 ? 2.067 -1.601 9.270 1.00 95.06 128 LEU A C 1
ATOM 992 O O . LEU A 1 128 ? 1.203 -1.698 10.136 1.00 95.06 128 LEU A O 1
ATOM 996 N N . SER A 1 129 ? 3.349 -1.883 9.500 1.00 93.38 129 SER A N 1
ATOM 997 C CA . SER A 1 129 ? 3.852 -2.308 10.808 1.00 93.38 129 SER A CA 1
ATOM 998 C C . SER A 1 129 ? 4.143 -1.113 11.721 1.00 93.38 129 SER A C 1
ATOM 1000 O O . SER A 1 129 ? 3.796 -1.125 12.900 1.00 93.38 129 SER A O 1
ATOM 1002 N N . ILE A 1 130 ? 4.761 -0.056 11.183 1.00 95.94 130 ILE A N 1
ATOM 1003 C CA . ILE A 1 130 ? 5.233 1.091 11.973 1.00 95.94 130 ILE A CA 1
ATOM 1004 C C . ILE A 1 130 ? 4.111 2.101 12.247 1.00 95.94 130 ILE A C 1
ATOM 1006 O O . ILE A 1 130 ? 4.025 2.629 13.356 1.00 95.94 130 ILE A O 1
ATOM 1010 N N . ALA A 1 131 ? 3.241 2.380 11.272 1.00 94.69 131 ALA A N 1
ATOM 1011 C CA . ALA A 1 131 ? 2.236 3.436 11.397 1.00 94.69 131 ALA A CA 1
ATOM 1012 C C . ALA A 1 131 ? 1.246 3.201 12.557 1.00 94.69 131 ALA A C 1
ATOM 1014 O O . ALA A 1 131 ? 1.068 4.124 13.353 1.00 94.69 131 ALA A O 1
ATOM 1015 N N . PRO A 1 132 ? 0.666 1.996 12.754 1.00 94.50 132 PRO A N 1
ATOM 1016 C CA . PRO A 1 132 ? -0.227 1.753 13.888 1.00 94.50 132 PRO A CA 1
ATOM 1017 C C . PRO A 1 132 ? 0.471 1.907 15.243 1.00 94.50 132 PRO A C 1
ATOM 1019 O O . PRO A 1 132 ? -0.123 2.441 16.179 1.00 94.50 132 PRO A O 1
ATOM 1022 N N . LEU A 1 133 ? 1.738 1.490 15.347 1.00 95.50 133 LEU A N 1
ATOM 1023 C CA . LEU A 1 133 ? 2.533 1.636 16.569 1.00 95.50 133 LEU A CA 1
ATOM 1024 C C . LEU A 1 133 ? 2.809 3.109 16.883 1.00 95.50 133 LEU A C 1
ATOM 1026 O O . LEU A 1 133 ? 2.639 3.538 18.023 1.00 95.50 133 LEU A O 1
ATOM 1030 N N . ALA A 1 134 ? 3.174 3.895 15.868 1.00 96.56 134 ALA A N 1
ATOM 1031 C CA . ALA A 1 134 ? 3.374 5.332 16.010 1.00 96.56 134 ALA A CA 1
ATOM 1032 C C . ALA A 1 134 ? 2.078 6.041 16.435 1.00 96.56 134 ALA A C 1
ATOM 1034 O O . ALA A 1 134 ? 2.096 6.874 17.341 1.00 96.56 134 ALA A O 1
ATOM 1035 N N . THR A 1 135 ? 0.939 5.674 15.839 1.00 96.38 135 THR A N 1
ATOM 1036 C CA . THR A 1 135 ? -0.375 6.205 16.219 1.00 96.38 135 THR A CA 1
ATOM 1037 C C . THR A 1 135 ? -0.746 5.832 17.653 1.00 96.38 135 THR A C 1
ATOM 1039 O O . THR A 1 135 ? -1.182 6.699 18.406 1.00 96.38 135 THR A O 1
ATOM 1042 N N . LEU A 1 136 ? -0.538 4.578 18.064 1.00 97.06 136 LEU A N 1
ATOM 1043 C CA . LEU A 1 136 ? -0.800 4.135 19.434 1.00 97.06 136 LEU A CA 1
ATOM 1044 C C . LEU A 1 136 ? 0.052 4.911 20.443 1.00 97.06 136 LEU A C 1
ATOM 1046 O O . LEU A 1 136 ? -0.467 5.386 21.450 1.00 97.06 136 LEU A O 1
ATOM 1050 N N . PHE A 1 137 ? 1.340 5.087 20.153 1.00 97.25 137 PHE A N 1
ATOM 1051 C CA . PHE A 1 137 ? 2.228 5.883 20.993 1.00 97.25 137 PHE A CA 1
ATOM 1052 C C . PHE A 1 137 ? 1.765 7.343 21.081 1.00 97.25 137 PHE A C 1
ATOM 1054 O O . PHE A 1 137 ? 1.688 7.905 22.174 1.00 97.25 137 PHE A O 1
ATOM 1061 N N . GLY A 1 138 ? 1.367 7.933 19.950 1.00 97.25 138 GLY A N 1
ATOM 1062 C CA . GLY A 1 138 ? 0.773 9.267 19.900 1.00 97.25 138 GLY A CA 1
ATOM 1063 C C . GLY A 1 138 ? -0.489 9.386 20.757 1.00 97.25 138 GLY A C 1
ATOM 1064 O O . GLY A 1 138 ? -0.634 10.363 21.487 1.00 97.25 138 GLY A O 1
ATOM 1065 N N . TYR A 1 139 ? -1.365 8.375 20.745 1.00 97.06 139 TYR A N 1
ATOM 1066 C CA . TYR A 1 139 ? -2.535 8.331 21.625 1.00 97.06 139 TYR A CA 1
ATOM 1067 C C . TYR A 1 139 ? -2.152 8.231 23.097 1.00 97.06 139 TYR A C 1
ATOM 1069 O O . TYR A 1 139 ? -2.726 8.949 23.908 1.00 97.06 139 TYR A O 1
ATOM 1077 N N . ILE A 1 140 ? -1.183 7.389 23.457 1.00 97.44 140 ILE A N 1
ATOM 1078 C CA . ILE A 1 140 ? -0.732 7.256 24.848 1.00 97.44 140 ILE A CA 1
ATOM 1079 C C . ILE A 1 140 ? -0.234 8.607 25.363 1.00 97.44 140 ILE A C 1
ATOM 1081 O O . ILE A 1 140 ? -0.708 9.080 26.395 1.00 97.44 140 ILE A O 1
ATOM 1085 N N . VAL A 1 141 ? 0.665 9.261 24.626 1.00 96.88 141 VAL A N 1
ATOM 1086 C CA . VAL A 1 141 ? 1.211 10.567 25.017 1.00 96.88 141 VAL A CA 1
ATOM 1087 C C . VAL A 1 141 ? 0.115 11.634 25.023 1.00 96.88 141 VAL A C 1
ATOM 1089 O O . VAL A 1 141 ? -0.026 12.372 25.998 1.00 96.88 141 VAL A O 1
ATOM 1092 N N . GLY A 1 142 ? -0.704 11.683 23.971 1.00 96.06 142 GLY A N 1
ATOM 1093 C CA . GLY A 1 142 ? -1.775 12.663 23.811 1.00 96.06 142 GLY A CA 1
ATOM 1094 C C . GLY A 1 142 ? -2.851 12.565 24.890 1.00 96.06 142 GLY A C 1
ATOM 1095 O O . GLY A 1 142 ? -3.267 13.586 25.422 1.00 96.06 142 GLY A O 1
ATOM 1096 N N . ILE A 1 143 ? -3.266 11.356 25.272 1.00 95.50 143 ILE A N 1
ATOM 1097 C CA . ILE A 1 143 ? -4.237 11.131 26.353 1.00 95.50 143 ILE A CA 1
ATOM 1098 C C . ILE A 1 143 ? -3.602 11.451 27.711 1.00 95.50 143 ILE A C 1
ATOM 1100 O O . ILE A 1 143 ? -4.223 12.134 28.524 1.00 95.50 143 ILE A O 1
ATOM 1104 N N . THR A 1 144 ? -2.361 11.009 27.944 1.00 94.38 144 THR A N 1
ATOM 1105 C CA . THR A 1 144 ? -1.658 11.215 29.223 1.00 94.38 144 THR A CA 1
ATOM 1106 C C . THR A 1 144 ? -1.414 12.690 29.519 1.00 94.38 144 THR A C 1
ATOM 1108 O O . THR A 1 144 ? -1.521 13.095 30.669 1.00 94.38 144 THR A O 1
ATOM 1111 N N . LEU A 1 145 ? -1.100 13.503 28.507 1.00 91.94 145 LEU A N 1
ATOM 1112 C CA . LEU A 1 145 ? -0.894 14.945 28.681 1.00 91.94 145 LEU A CA 1
ATOM 1113 C C . LEU A 1 145 ? -2.196 15.742 28.524 1.00 91.94 145 LEU A C 1
ATOM 1115 O O . LEU A 1 145 ? -2.426 16.703 29.256 1.00 91.94 145 LEU A O 1
ATOM 1119 N N . GLY A 1 146 ? -3.063 15.333 27.598 1.00 92.12 146 GLY A N 1
ATOM 1120 C CA . GLY A 1 146 ? -4.292 16.045 27.259 1.00 92.12 146 GLY A CA 1
ATOM 1121 C C . GLY A 1 146 ? -5.380 15.943 28.325 1.00 92.12 146 GLY A C 1
ATOM 1122 O O . GLY A 1 146 ? -6.026 16.947 28.615 1.00 92.12 146 GLY A O 1
ATOM 1123 N N . LEU A 1 147 ? -5.573 14.772 28.951 1.00 91.31 147 LEU A N 1
ATOM 1124 C CA . LEU A 1 147 ? -6.596 14.620 29.994 1.00 91.31 147 LEU A CA 1
ATOM 1125 C C . LEU A 1 147 ? -6.292 15.465 31.244 1.00 91.31 147 LEU A C 1
ATOM 1127 O O . LEU A 1 147 ? -7.189 16.189 31.677 1.00 91.31 147 LEU A O 1
ATOM 1131 N N . PRO A 1 148 ? -5.068 15.458 31.815 1.00 89.50 148 PRO A N 1
ATOM 1132 C CA . PRO A 1 148 ? -4.743 16.341 32.931 1.00 89.50 148 PRO A CA 1
ATOM 1133 C C . PRO A 1 148 ? -4.817 17.819 32.558 1.00 89.50 148 PRO A C 1
ATOM 1135 O O . PRO A 1 148 ? -5.343 18.594 33.347 1.00 89.50 148 PRO A O 1
ATOM 1138 N N . ALA A 1 149 ? -4.348 18.215 31.370 1.00 86.06 149 ALA A N 1
ATOM 1139 C CA . ALA A 1 149 ? -4.435 19.604 30.921 1.00 86.06 149 ALA A CA 1
ATOM 1140 C C . ALA A 1 149 ? -5.893 20.078 30.784 1.00 86.06 149 ALA A C 1
ATOM 1142 O O . ALA A 1 149 ? -6.222 21.177 31.220 1.00 86.06 149 ALA A O 1
ATOM 1143 N N . GLY A 1 150 ? -6.782 19.231 30.254 1.00 84.19 150 GLY A N 1
ATOM 1144 C CA . GLY A 1 150 ? -8.211 19.532 30.146 1.00 84.19 150 GLY A CA 1
ATOM 1145 C C . GLY A 1 150 ? -8.952 19.525 31.487 1.00 84.19 150 GLY A C 1
ATOM 1146 O O . GLY A 1 150 ? -9.884 20.299 31.671 1.00 84.19 150 GLY A O 1
ATOM 1147 N N . TYR A 1 151 ? -8.539 18.684 32.442 1.00 82.50 151 TYR A N 1
ATOM 1148 C CA . T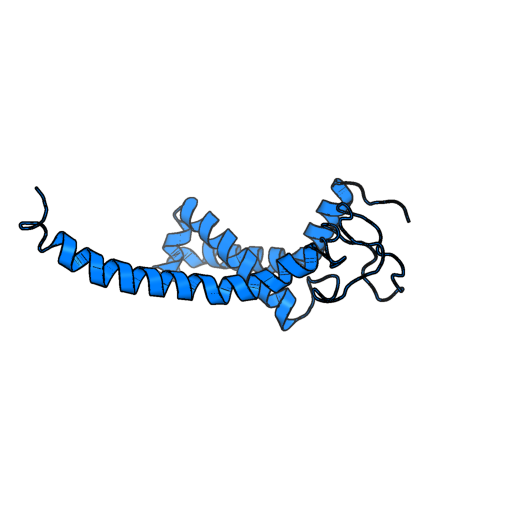YR A 1 151 ? -9.166 18.606 33.768 1.00 82.50 151 TYR A CA 1
ATOM 1149 C C . TYR A 1 151 ? -8.666 19.690 34.737 1.00 82.50 151 TYR A C 1
ATOM 1151 O O . TYR A 1 151 ? -9.438 20.239 35.519 1.00 82.50 151 TYR A O 1
ATOM 1159 N N . LEU A 1 152 ? -7.372 20.014 34.690 1.00 76.19 152 LEU A N 1
ATOM 1160 C CA . LEU A 1 152 ? -6.714 20.995 35.564 1.00 76.19 152 LEU A CA 1
ATOM 1161 C C . LEU A 1 152 ? -6.652 22.401 34.946 1.00 76.19 152 LEU A C 1
ATOM 1163 O O . LEU A 1 152 ? -6.031 23.291 35.533 1.00 76.19 152 LEU A O 1
ATOM 1167 N N . GLY A 1 153 ? -7.308 22.609 33.799 1.00 62.72 153 GLY A N 1
ATOM 1168 C CA . GLY A 1 153 ? -7.292 23.828 32.982 1.00 62.72 153 GLY A CA 1
ATOM 1169 C C . GLY A 1 153 ? -7.703 25.126 33.687 1.00 62.72 153 GLY A C 1
ATOM 1170 O O . GLY A 1 153 ? -7.628 26.182 33.089 1.00 62.72 153 GLY A O 1
ATOM 1171 N N . GLY A 1 154 ? -8.060 25.105 34.972 1.00 64.00 154 GLY A N 1
ATOM 1172 C CA . GLY A 1 154 ? -8.373 26.318 35.729 1.00 64.00 154 GLY A CA 1
ATOM 1173 C C . GLY A 1 154 ? -7.176 27.201 36.127 1.00 64.00 154 GLY A C 1
ATOM 1174 O O . GLY A 1 154 ? -7.409 28.320 36.568 1.00 64.00 154 GLY A O 1
ATOM 1175 N N . LYS A 1 155 ? -5.912 26.743 36.040 1.00 58.22 155 LYS A N 1
ATOM 1176 C CA . LYS A 1 155 ? -4.740 27.521 36.528 1.00 58.22 155 LYS A CA 1
ATOM 1177 C C . LYS A 1 155 ? -3.815 28.121 35.460 1.00 58.22 155 LYS A C 1
ATOM 1179 O O . LYS A 1 155 ? -3.006 28.969 35.819 1.00 58.22 155 LYS A O 1
ATOM 1184 N N . PHE A 1 156 ? -3.911 27.697 34.200 1.00 60.00 156 PHE A N 1
ATOM 1185 C CA . PHE A 1 156 ? -3.044 28.166 33.101 1.00 60.00 156 PHE A CA 1
ATOM 1186 C C . PHE A 1 156 ? -3.839 28.733 31.909 1.00 60.00 156 PHE A C 1
ATOM 1188 O O . PHE A 1 156 ? -3.286 28.884 30.826 1.00 60.00 156 PHE A O 1
ATOM 1195 N N . ASP A 1 157 ? -5.124 29.032 32.114 1.00 59.28 157 ASP A N 1
ATOM 1196 C CA . ASP A 1 157 ? -6.063 29.559 31.111 1.00 59.28 157 ASP A CA 1
ATOM 1197 C C . ASP A 1 157 ? -6.306 31.067 31.344 1.00 59.28 157 ASP A C 1
ATOM 1199 O O . ASP A 1 157 ? -7.428 31.520 31.571 1.00 59.28 157 ASP A O 1
ATOM 1203 N N . THR A 1 158 ? -5.208 31.833 31.397 1.00 55.56 158 THR A N 1
ATOM 1204 C CA . THR A 1 158 ? -5.172 33.311 31.421 1.00 55.56 158 THR A CA 1
ATOM 1205 C C . THR A 1 158 ? -4.343 33.832 30.267 1.00 55.56 158 THR A C 1
ATOM 1207 O O . THR A 1 158 ? -3.222 33.292 30.107 1.00 55.56 158 THR A O 1
#